Protein AF-A0A1M5DLE0-F1 (afdb_monomer)

InterPro domains:
  IPR018841 Protein of unknown function DUF2442 [PF10387] (29-91)

Mean predicted aligned error: 8.05 Å

Nearest PDB structures (foldseek):
  3k8r-assembly1_B  TM=8.350E-01  e=5.034E-04  Rhodospirillum rubrum ATCC 11170
  2m3x-assembly1_A  TM=4.275E-01  e=4.699E-01  Pyrococcus horikoshii OT3
  5vhh-assembly1_A  TM=3.502E-01  e=3.064E-01  Homo sapiens
  4jpd-assembly1_A  TM=2.634E-01  e=2.443E+00  Burkholderia cenocepacia J2315
  4hs5-assembly2_B  TM=5.022E-01  e=9.363E+00  Psychromonas ingrahamii 37

Secondary structure (DSSP, 8-state):
---HHHHHHHHHHHHHHHHHHHHHT---EEEEEE-SSEEEEEETT--EEEEEGGGSHHHHHS-HHHHH--EE-SSEEEETTTTEEEETGGGG--

Foldseek 3Di:
DPDPVVVVVVVVVVVVVVVVVVVVPQQAWPDWDDDPFWTWTAGPVGDIFIDGLVVPPQSPVDDPVQRGQWDDDRFFIARVVSRDTDGPVNRVPD

Radius of gyration: 18.6 Å; Cα contacts (8 Å, |Δi|>4): 104; chains: 1; bounding box: 28×24×64 Å

Solvent-accessible surface area (backbone atoms only — not comparable to full-atom values): 5665 Å² total; per-residue (Å²): 132,85,59,70,67,57,54,56,50,52,56,51,50,53,53,50,51,52,51,50,51,57,61,68,64,60,75,52,68,73,44,72,54,65,65,98,56,35,39,37,39,26,33,76,86,67,52,74,39,62,46,57,32,81,80,36,79,63,62,56,70,46,50,73,71,58,62,69,51,58,45,82,58,95,62,28,40,36,26,78,91,72,77,45,76,46,50,55,66,69,55,66,75,120

pLDDT: mean 88.77, std 12.73, range [52.06, 98.5]

Structure (mmCIF, N/CA/C/O backbone):
data_AF-A0A1M5DLE0-F1
#
_entry.id   AF-A0A1M5DLE0-F1
#
loop_
_atom_site.group_PDB
_atom_site.id
_atom_site.type_symbol
_atom_site.label_atom_id
_atom_site.label_alt_id
_atom_site.label_comp_id
_atom_site.label_asym_id
_atom_site.label_entity_id
_atom_site.label_seq_id
_atom_site.pdbx_PDB_ins_code
_atom_site.Cartn_x
_atom_site.Cartn_y
_atom_site.Cartn_z
_atom_site.occupancy
_atom_site.B_iso_or_equiv
_atom_site.auth_seq_id
_atom_site.auth_comp_id
_atom_site.auth_asym_id
_atom_site.auth_atom_id
_atom_site.pdbx_PDB_model_num
ATOM 1 N N . MET A 1 1 ? 10.822 4.835 50.570 1.00 59.31 1 MET A N 1
ATOM 2 C CA . MET A 1 1 ? 10.926 3.653 49.682 1.00 59.31 1 MET A CA 1
ATOM 3 C C . MET A 1 1 ? 9.713 3.640 48.767 1.00 59.31 1 MET A C 1
ATOM 5 O O . MET A 1 1 ? 8.606 3.585 49.283 1.00 59.31 1 MET A O 1
ATOM 9 N N . TYR A 1 2 ? 9.890 3.750 47.447 1.00 52.06 2 TYR A N 1
ATOM 10 C CA . TYR A 1 2 ? 8.772 3.609 46.506 1.00 52.06 2 TYR A CA 1
ATOM 11 C C . TYR A 1 2 ? 8.232 2.173 46.554 1.00 52.06 2 TYR A C 1
ATOM 13 O O . TYR A 1 2 ? 8.996 1.210 46.569 1.00 52.06 2 TYR A O 1
ATOM 21 N N . ASN A 1 3 ? 6.909 2.040 46.640 1.00 71.44 3 ASN A N 1
ATOM 22 C CA . ASN A 1 3 ? 6.225 0.759 46.762 1.00 71.44 3 ASN A CA 1
ATOM 23 C C . ASN A 1 3 ? 6.266 0.018 45.411 1.00 71.44 3 ASN A C 1
ATOM 25 O O . ASN A 1 3 ? 5.764 0.501 44.398 1.00 71.44 3 ASN A O 1
ATOM 29 N N . ILE A 1 4 ? 6.855 -1.175 45.409 1.00 71.00 4 ILE A N 1
ATOM 30 C CA . ILE A 1 4 ? 7.072 -2.026 44.227 1.00 71.00 4 ILE A CA 1
ATOM 31 C C . ILE A 1 4 ? 5.732 -2.425 43.568 1.00 71.00 4 ILE A C 1
ATOM 33 O O . ILE A 1 4 ? 5.664 -2.686 42.366 1.00 71.00 4 ILE A O 1
ATOM 37 N N . GLN A 1 5 ? 4.645 -2.443 44.344 1.00 76.56 5 GLN A N 1
ATOM 3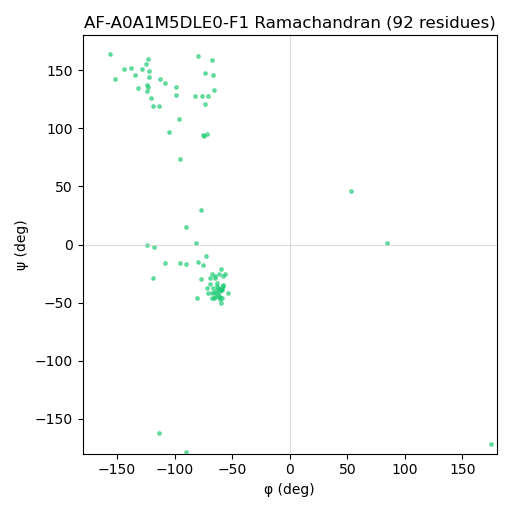8 C CA . GLN A 1 5 ? 3.291 -2.743 43.882 1.00 76.56 5 GLN A CA 1
ATOM 39 C C . GLN A 1 5 ? 2.720 -1.597 43.025 1.00 76.56 5 GLN A C 1
ATOM 41 O O . GLN A 1 5 ? 2.119 -1.860 41.986 1.00 76.56 5 GLN A O 1
ATOM 46 N N . LEU A 1 6 ? 3.013 -0.340 43.383 1.00 71.62 6 LEU A N 1
ATOM 47 C CA . LEU A 1 6 ? 2.638 0.848 42.603 1.00 71.62 6 LEU A CA 1
ATOM 48 C C . LEU A 1 6 ? 3.359 0.893 41.246 1.00 71.62 6 LEU A C 1
ATOM 50 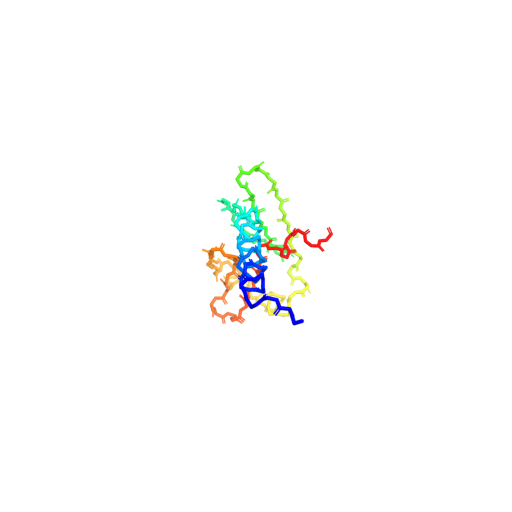O O . LEU A 1 6 ? 2.721 1.153 40.231 1.00 71.62 6 LEU A O 1
ATOM 54 N N . PHE A 1 7 ? 4.650 0.546 41.196 1.00 76.12 7 PHE A N 1
ATOM 55 C CA . PHE A 1 7 ? 5.402 0.489 39.932 1.00 76.12 7 PHE A CA 1
ATOM 56 C C . PHE A 1 7 ? 4.830 -0.555 38.958 1.00 76.12 7 PHE A C 1
ATOM 58 O O . PHE A 1 7 ? 4.637 -0.272 37.778 1.00 76.12 7 PHE A O 1
ATOM 65 N N . ARG A 1 8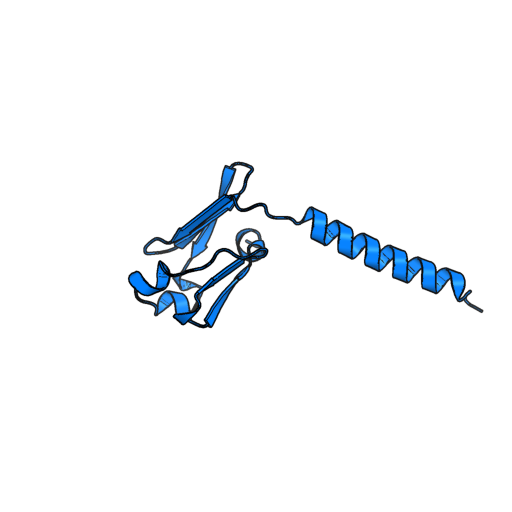 ? 4.477 -1.750 39.454 1.00 76.88 8 ARG A N 1
ATOM 66 C CA . ARG A 1 8 ? 3.849 -2.803 38.635 1.00 76.88 8 ARG A CA 1
ATOM 67 C C . ARG A 1 8 ? 2.490 -2.389 38.070 1.00 76.88 8 ARG A C 1
ATOM 69 O O . ARG A 1 8 ? 2.167 -2.766 36.946 1.00 76.88 8 ARG A O 1
ATOM 76 N N . ILE A 1 9 ? 1.698 -1.643 38.841 1.00 79.44 9 ILE A N 1
ATOM 77 C CA . ILE A 1 9 ? 0.397 -1.135 38.392 1.00 79.44 9 ILE A CA 1
ATOM 78 C C . ILE A 1 9 ? 0.584 -0.088 37.289 1.00 79.44 9 ILE A C 1
ATOM 80 O O . ILE A 1 9 ? -0.081 -0.192 36.263 1.00 79.44 9 ILE A O 1
ATOM 84 N N . ILE A 1 10 ? 1.512 0.859 37.457 1.00 76.81 10 ILE A N 1
ATOM 85 C CA . ILE A 1 10 ? 1.778 1.913 36.464 1.00 76.81 10 ILE A CA 1
ATOM 86 C C . ILE A 1 10 ? 2.208 1.304 35.125 1.00 76.81 10 ILE A C 1
ATOM 88 O O . ILE A 1 10 ? 1.566 1.568 34.114 1.00 76.81 10 ILE A O 1
ATOM 92 N N . VAL A 1 11 ? 3.191 0.397 35.128 1.00 80.06 11 VAL A N 1
ATOM 93 C CA . VAL A 1 11 ? 3.662 -0.267 33.896 1.00 80.06 11 VAL A CA 1
ATOM 94 C C . VAL A 1 11 ? 2.533 -1.042 33.205 1.00 80.06 11 VAL A C 1
ATOM 96 O O . VAL A 1 11 ? 2.424 -1.041 31.978 1.00 80.06 11 VAL A O 1
ATOM 99 N N . LYS A 1 12 ? 1.652 -1.691 33.979 1.00 85.44 12 LYS A N 1
ATOM 100 C CA . LYS A 1 12 ? 0.503 -2.417 33.425 1.00 85.44 12 LYS A CA 1
ATOM 101 C C . LYS A 1 12 ? -0.527 -1.472 32.798 1.00 85.44 12 LYS A C 1
ATOM 103 O 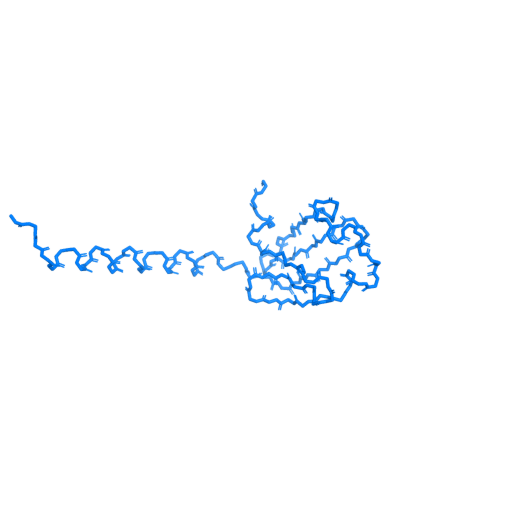O . LYS A 1 12 ? -1.041 -1.781 31.728 1.00 85.44 12 LYS A O 1
ATOM 108 N N . ILE A 1 13 ? -0.812 -0.339 33.441 1.00 79.50 13 ILE A N 1
ATOM 109 C CA . ILE A 1 13 ? -1.735 0.679 32.924 1.00 79.50 13 ILE A CA 1
ATOM 110 C C . ILE A 1 13 ? -1.170 1.310 31.648 1.00 79.50 13 ILE A C 1
ATOM 112 O O . ILE A 1 13 ? -1.888 1.385 30.658 1.00 79.50 13 ILE A O 1
ATOM 116 N N . GLU A 1 14 ? 0.109 1.689 31.624 1.00 83.31 14 GLU A N 1
ATOM 117 C CA . GLU A 1 14 ? 0.760 2.260 30.436 1.00 83.31 14 GLU A CA 1
ATOM 118 C C . GLU A 1 14 ? 0.749 1.285 29.254 1.00 83.31 14 GLU A C 1
ATOM 120 O O . GLU A 1 14 ? 0.368 1.657 28.146 1.00 83.31 14 GLU A O 1
ATOM 125 N N . SER A 1 15 ? 1.075 0.011 29.495 1.00 79.62 15 SER A N 1
ATOM 126 C CA . SER A 1 15 ? 1.016 -1.037 28.471 1.00 79.62 15 SER A CA 1
ATOM 127 C C . SER A 1 15 ? -0.408 -1.265 27.948 1.00 79.62 15 SER A C 1
ATOM 129 O O . SER A 1 15 ? -0.609 -1.442 26.743 1.00 79.62 15 SER A O 1
ATOM 131 N N . GLN A 1 16 ? -1.413 -1.225 28.827 1.00 75.62 16 GLN A N 1
ATOM 132 C CA . GLN A 1 16 ? -2.810 -1.405 28.443 1.00 75.62 16 GLN A CA 1
ATOM 133 C C . GLN A 1 16 ? -3.352 -0.200 27.664 1.00 75.62 16 GLN A C 1
ATOM 135 O O . GLN A 1 16 ? -4.009 -0.393 26.646 1.00 75.62 16 GLN A O 1
ATOM 140 N N . ILE A 1 17 ? -3.018 1.024 28.082 1.00 72.88 17 ILE A N 1
ATOM 141 C CA . ILE A 1 17 ? -3.344 2.259 27.355 1.00 72.88 17 ILE A CA 1
ATOM 142 C C . ILE A 1 17 ? -2.681 2.251 25.976 1.00 72.88 17 ILE A C 1
ATOM 144 O O . ILE A 1 17 ? -3.345 2.528 24.982 1.00 72.88 17 ILE A O 1
ATOM 148 N N . TYR A 1 18 ? -1.402 1.876 25.888 1.00 71.94 18 TYR A N 1
ATOM 149 C CA . TYR A 1 18 ? -0.698 1.747 24.611 1.00 71.94 18 TYR A CA 1
ATOM 150 C C . TYR A 1 18 ? -1.392 0.738 23.686 1.00 71.94 18 TYR A C 1
ATOM 152 O O . TYR A 1 18 ? -1.655 1.032 22.523 1.00 71.94 18 TYR A O 1
ATOM 160 N N . THR A 1 19 ? -1.768 -0.426 24.220 1.00 67.06 19 THR A N 1
ATOM 161 C CA . THR A 1 19 ? -2.446 -1.475 23.448 1.00 67.06 19 THR A CA 1
ATOM 162 C C . THR A 1 19 ? -3.825 -1.030 22.959 1.00 67.06 19 THR A C 1
ATOM 164 O O . THR A 1 19 ? -4.149 -1.247 21.794 1.00 67.06 19 THR A O 1
ATOM 167 N N . GLU A 1 20 ? -4.636 -0.398 23.812 1.00 67.44 20 GLU A N 1
ATOM 168 C CA . GLU A 1 20 ? -5.961 0.117 23.441 1.00 67.44 20 GLU A CA 1
ATOM 169 C C . GLU A 1 20 ? -5.866 1.277 22.440 1.00 67.44 20 GLU A C 1
ATOM 171 O O . GLU A 1 20 ? -6.640 1.316 21.490 1.00 67.44 20 GLU A O 1
ATOM 176 N N . ASN A 1 21 ? -4.872 2.162 22.564 1.00 65.69 21 ASN A N 1
ATOM 177 C CA . ASN A 1 21 ? -4.633 3.230 21.588 1.00 65.69 21 ASN A CA 1
ATOM 178 C C . ASN A 1 21 ? -4.253 2.675 20.207 1.00 65.69 21 ASN A C 1
ATOM 180 O O . ASN A 1 21 ? -4.797 3.126 19.201 1.00 65.69 21 ASN A O 1
ATOM 184 N N . ILE A 1 22 ? -3.411 1.638 20.149 1.00 64.50 22 ILE A N 1
ATOM 185 C CA . ILE A 1 22 ? -3.120 0.910 18.901 1.00 64.50 22 ILE A CA 1
ATOM 186 C C . ILE A 1 22 ? -4.382 0.226 18.350 1.00 64.50 22 ILE A C 1
ATOM 188 O O . ILE A 1 22 ? -4.600 0.174 17.141 1.00 64.50 22 ILE A O 1
ATOM 192 N N . LYS A 1 23 ? -5.255 -0.279 19.227 1.00 58.53 23 LYS A N 1
ATOM 193 C CA . LYS A 1 23 ? -6.543 -0.886 18.856 1.00 58.53 23 LYS A CA 1
ATOM 194 C C . LYS A 1 23 ? -7.545 0.140 18.312 1.00 58.53 23 LYS A C 1
ATOM 196 O O . LYS A 1 23 ? -8.338 -0.202 17.439 1.00 58.53 23 LYS A O 1
ATOM 201 N N . LEU A 1 24 ? -7.509 1.371 18.826 1.00 56.50 24 LEU A N 1
ATOM 202 C CA . LEU A 1 24 ? -8.324 2.509 18.393 1.00 56.50 24 LEU A CA 1
ATOM 203 C C . LEU A 1 24 ? -7.804 3.121 17.083 1.00 56.50 24 LEU A C 1
ATOM 205 O O . LEU A 1 24 ? -8.610 3.567 16.271 1.00 56.50 24 LEU A O 1
ATOM 209 N N . MET A 1 25 ? -6.496 3.046 16.811 1.00 61.94 25 MET A N 1
ATOM 210 C CA . MET A 1 25 ? -5.878 3.385 15.517 1.00 61.94 25 MET A CA 1
ATOM 211 C C . MET A 1 25 ? -6.066 2.292 14.452 1.00 61.94 25 MET A C 1
ATOM 213 O O . MET A 1 25 ? -5.250 2.117 13.547 1.00 61.94 25 MET A O 1
ATOM 217 N N . LYS A 1 26 ? -7.162 1.531 14.518 1.00 70.88 26 LYS A N 1
ATOM 218 C CA . LYS A 1 26 ? -7.476 0.554 13.481 1.00 70.88 26 LYS A CA 1
ATOM 219 C C . LYS A 1 26 ? -8.004 1.279 12.245 1.00 70.88 26 LYS A C 1
ATOM 221 O O . LYS A 1 26 ? -9.194 1.566 12.127 1.00 70.88 26 LYS A O 1
ATOM 226 N N . ILE A 1 27 ? -7.107 1.564 11.308 1.00 84.75 27 ILE A N 1
ATOM 227 C CA . ILE A 1 27 ? -7.473 2.041 9.976 1.00 84.75 27 ILE A CA 1
ATOM 228 C C . ILE A 1 27 ? -8.076 0.854 9.219 1.00 84.75 27 ILE A C 1
ATOM 230 O O . ILE A 1 27 ? -7.370 0.021 8.655 1.00 84.75 27 ILE A O 1
ATOM 234 N N . ASP A 1 28 ? -9.404 0.749 9.239 1.00 90.62 28 ASP A N 1
ATOM 235 C CA . ASP A 1 28 ? -10.126 -0.272 8.483 1.00 90.62 28 ASP A CA 1
ATOM 236 C C . ASP A 1 28 ? -10.126 0.096 6.992 1.00 90.62 28 ASP A C 1
ATOM 238 O O . ASP A 1 28 ? -10.992 0.844 6.534 1.00 90.62 28 ASP A O 1
ATOM 242 N N . VAL A 1 29 ? -9.158 -0.421 6.234 1.00 94.38 29 VAL A N 1
ATOM 243 C CA . VAL A 1 29 ? -9.100 -0.297 4.770 1.00 94.38 29 VAL A CA 1
ATOM 244 C C . VAL A 1 29 ? -9.988 -1.358 4.123 1.00 94.38 29 VAL A C 1
ATOM 246 O O . VAL A 1 29 ? -9.884 -2.542 4.429 1.00 94.38 29 VAL A O 1
ATOM 249 N N . VAL A 1 30 ? -10.876 -0.926 3.227 1.00 96.50 30 VAL A N 1
ATOM 250 C CA . VAL A 1 30 ? -11.795 -1.804 2.475 1.00 96.50 30 VAL A CA 1
ATOM 251 C C . VAL A 1 30 ? -11.428 -1.923 1.000 1.00 96.50 30 VAL A C 1
ATOM 253 O O . VAL A 1 30 ? -11.918 -2.819 0.319 1.00 96.50 30 VAL A O 1
ATOM 256 N N . LYS A 1 31 ? -10.576 -1.025 0.496 1.00 97.69 31 LYS A N 1
ATOM 257 C CA . LYS A 1 31 ? -10.086 -1.049 -0.882 1.00 97.69 31 LYS A CA 1
ATOM 258 C C . LYS A 1 31 ? -8.707 -0.407 -0.960 1.00 97.69 31 LYS A C 1
ATOM 260 O O . LYS A 1 31 ? -8.476 0.609 -0.311 1.00 97.69 31 LYS A O 1
ATOM 265 N N . ALA A 1 32 ? -7.841 -0.960 -1.797 1.00 98.12 32 ALA A N 1
ATOM 266 C CA . ALA A 1 32 ? -6.591 -0.345 -2.217 1.00 98.12 32 ALA A CA 1
ATOM 267 C C . ALA A 1 32 ? -6.441 -0.501 -3.733 1.00 98.12 32 ALA A C 1
ATOM 269 O O . ALA A 1 32 ? -6.932 -1.477 -4.303 1.00 98.12 32 ALA A O 1
ATOM 270 N N . TRP A 1 33 ? -5.841 0.485 -4.392 1.00 98.50 33 TRP A N 1
ATOM 271 C CA . TRP A 1 33 ? -5.543 0.438 -5.824 1.00 98.50 33 TRP A CA 1
ATOM 272 C C . TRP A 1 33 ? -4.388 1.376 -6.152 1.00 98.50 33 TRP A C 1
ATOM 274 O O . TRP A 1 33 ? -4.030 2.246 -5.359 1.00 98.50 33 TRP A O 1
ATOM 284 N N . VAL A 1 34 ? -3.811 1.187 -7.332 1.00 98.31 34 VAL A N 1
ATOM 285 C CA . VAL A 1 34 ? -2.651 1.937 -7.804 1.00 98.31 34 VAL A CA 1
ATOM 286 C C . VAL A 1 34 ? -2.945 2.408 -9.219 1.00 98.31 34 VAL A C 1
ATOM 288 O O . VAL A 1 34 ? -3.451 1.626 -10.027 1.00 98.31 34 VAL A O 1
ATOM 291 N N . ASP A 1 35 ? -2.643 3.666 -9.511 1.00 96.69 35 ASP A N 1
ATOM 292 C CA . ASP A 1 35 ? -2.599 4.184 -10.878 1.00 96.69 35 ASP A CA 1
ATOM 293 C C . ASP A 1 35 ? -1.160 4.565 -11.270 1.00 96.69 35 ASP A C 1
ATOM 295 O O . ASP A 1 35 ? -0.189 4.091 -10.673 1.00 96.69 35 ASP A O 1
ATOM 299 N N . ASP A 1 36 ? -1.004 5.373 -12.315 1.00 95.69 36 ASP A N 1
ATOM 300 C CA . ASP A 1 36 ? 0.313 5.742 -12.831 1.00 95.69 36 ASP A CA 1
ATOM 301 C C . ASP A 1 36 ? 1.119 6.628 -11.864 1.00 95.69 36 ASP A C 1
ATOM 303 O O . ASP A 1 36 ? 2.357 6.594 -11.890 1.00 95.69 36 ASP A O 1
ATOM 307 N N . GLU A 1 37 ? 0.448 7.378 -10.985 1.00 97.38 37 GLU A N 1
ATOM 308 C CA . GLU A 1 37 ? 1.060 8.415 -10.149 1.00 97.38 37 GLU A CA 1
ATOM 309 C C . GLU A 1 37 ? 0.942 8.149 -8.649 1.00 97.38 37 GLU A C 1
ATOM 311 O O . GLU A 1 37 ? 1.809 8.581 -7.882 1.00 97.38 37 GLU A O 1
ATOM 316 N N . LYS A 1 38 ? -0.105 7.448 -8.207 1.00 98.25 38 LYS A N 1
ATOM 317 C CA . LYS A 1 38 ? -0.460 7.341 -6.794 1.00 98.25 38 LYS A CA 1
ATOM 318 C C . LYS A 1 38 ? -0.875 5.934 -6.383 1.00 98.25 38 LYS A C 1
ATOM 320 O O . LYS A 1 38 ? -1.437 5.144 -7.140 1.00 98.25 38 LYS A O 1
ATOM 325 N N . VAL A 1 39 ? -0.637 5.662 -5.106 1.00 98.44 39 VAL A N 1
ATOM 326 C CA . VAL A 1 39 ? -1.222 4.542 -4.371 1.00 98.44 39 VAL A CA 1
ATOM 327 C C . VAL A 1 39 ? -2.393 5.079 -3.570 1.00 98.44 39 VAL A C 1
ATOM 329 O O . VAL A 1 39 ? -2.259 6.110 -2.914 1.00 98.44 39 VAL A O 1
ATOM 332 N N . TYR A 1 40 ? -3.518 4.377 -3.583 1.00 98.50 40 TYR A N 1
ATOM 333 C CA . TYR A 1 40 ? -4.739 4.780 -2.901 1.00 98.50 40 TYR A CA 1
ATOM 334 C C . TYR A 1 40 ? -5.208 3.735 -1.901 1.00 98.50 40 TYR A C 1
ATOM 336 O O . TYR A 1 40 ? -5.094 2.531 -2.132 1.00 98.50 40 TYR A O 1
ATOM 344 N N . ILE A 1 41 ? -5.849 4.218 -0.839 1.00 98.19 41 ILE A N 1
ATOM 345 C CA . ILE A 1 41 ? -6.674 3.413 0.058 1.00 98.19 41 ILE A CA 1
ATOM 346 C C . ILE A 1 41 ? -8.047 4.058 0.224 1.00 98.19 41 ILE A C 1
ATOM 348 O O . ILE A 1 41 ? -8.187 5.280 0.184 1.00 98.19 41 ILE A O 1
ATOM 352 N N . GLN A 1 42 ? -9.057 3.232 0.473 1.00 97.56 42 GLN A N 1
ATOM 353 C CA . GLN A 1 42 ? -10.369 3.660 0.936 1.00 97.56 42 GLN A CA 1
ATOM 354 C C . GLN A 1 42 ? -10.660 3.006 2.281 1.00 97.56 42 GLN A C 1
ATOM 356 O O . GLN A 1 42 ? -10.603 1.780 2.407 1.00 97.56 42 GLN A O 1
ATOM 361 N N . THR A 1 43 ? -11.000 3.812 3.282 1.00 95.25 43 THR A N 1
ATOM 362 C CA . THR A 1 43 ? -11.423 3.296 4.584 1.00 95.25 43 THR A CA 1
ATOM 363 C C . THR A 1 43 ? -12.877 2.840 4.555 1.00 95.25 43 THR A C 1
ATOM 365 O O . THR A 1 43 ? -13.671 3.266 3.714 1.00 95.25 43 THR A O 1
ATOM 368 N N . LYS A 1 44 ? -13.274 2.025 5.533 1.00 94.12 44 LYS A N 1
ATOM 369 C CA . LYS A 1 44 ? -14.667 1.615 5.762 1.00 94.12 44 LYS A CA 1
ATOM 370 C C . LYS A 1 44 ? -15.616 2.803 5.951 1.00 94.12 44 LYS A C 1
ATOM 372 O O . LYS A 1 44 ? -16.804 2.690 5.674 1.00 94.12 44 LYS A O 1
ATOM 377 N N . GLN A 1 45 ? -15.089 3.942 6.401 1.00 91.69 45 GLN A N 1
ATOM 378 C CA . GLN A 1 45 ? -15.828 5.198 6.561 1.00 91.69 45 GLN A CA 1
ATOM 379 C C . GLN A 1 45 ? -15.961 5.981 5.241 1.00 91.69 45 GLN A C 1
ATOM 381 O O . GLN A 1 45 ? -16.513 7.076 5.231 1.00 91.69 45 GLN A O 1
ATOM 386 N N . GLY A 1 46 ? -15.442 5.449 4.132 1.00 94.88 46 GLY A N 1
ATOM 387 C CA . GLY A 1 46 ? -15.510 6.062 2.808 1.00 94.88 46 GLY A CA 1
ATOM 388 C C . GLY A 1 46 ? -14.419 7.096 2.525 1.00 94.88 46 GLY A C 1
ATOM 389 O O . GLY A 1 46 ? -14.408 7.654 1.431 1.00 94.88 46 GLY A O 1
ATOM 390 N N . GLN A 1 47 ? -13.488 7.345 3.454 1.00 95.69 47 GLN A N 1
ATOM 391 C CA . GLN A 1 47 ? -12.378 8.266 3.197 1.00 95.69 47 GLN A CA 1
ATOM 392 C C . GLN A 1 47 ? -11.401 7.647 2.206 1.00 95.69 47 GLN A C 1
ATOM 394 O O . GLN A 1 47 ? -10.912 6.542 2.439 1.00 95.69 47 GLN A O 1
ATOM 399 N N . VAL A 1 48 ? -11.085 8.385 1.143 1.00 97.62 48 VAL A N 1
ATOM 400 C CA . VAL A 1 48 ? -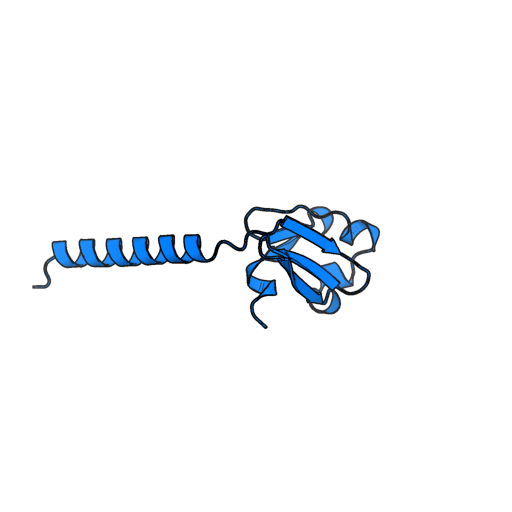10.020 8.034 0.202 1.00 97.62 48 VAL A CA 1
ATOM 401 C C . VAL A 1 48 ? -8.769 8.824 0.563 1.00 97.62 48 VAL A C 1
ATOM 403 O O . VAL A 1 48 ? -8.822 10.043 0.723 1.00 97.62 48 VAL A O 1
ATOM 406 N N . ARG A 1 49 ? -7.644 8.125 0.702 1.00 97.50 49 ARG A N 1
ATOM 407 C CA . ARG A 1 49 ? -6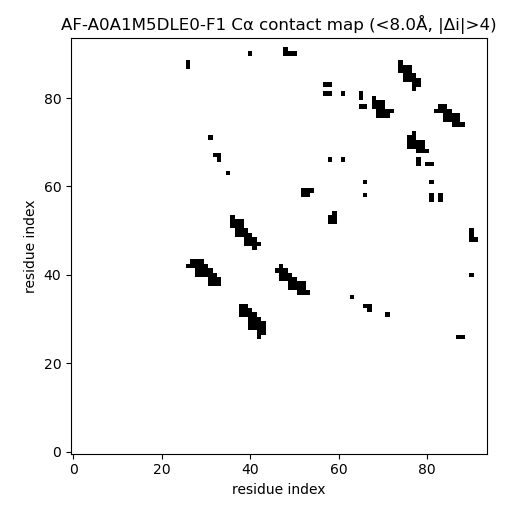.317 8.713 0.910 1.00 97.50 49 ARG A CA 1
ATOM 408 C C . ARG A 1 49 ? -5.369 8.208 -0.162 1.00 97.50 49 ARG A C 1
ATOM 410 O O . ARG A 1 49 ? -5.584 7.131 -0.713 1.00 97.50 49 ARG A O 1
ATOM 417 N N . SER A 1 50 ? -4.325 8.980 -0.436 1.00 98.00 50 SER A N 1
ATOM 418 C CA . SER A 1 50 ? -3.339 8.630 -1.451 1.00 98.00 50 SER A CA 1
ATOM 419 C C . SER A 1 50 ? -1.933 9.051 -1.062 1.00 98.00 50 SER A C 1
ATOM 421 O O . SER A 1 50 ? -1.768 10.083 -0.412 1.00 98.00 50 SER A O 1
ATOM 423 N N . LEU A 1 51 ? -0.946 8.310 -1.551 1.00 97.88 51 LEU A N 1
ATOM 424 C CA . LEU A 1 51 ? 0.467 8.668 -1.501 1.00 97.88 51 LEU A CA 1
ATOM 425 C C . LEU A 1 51 ? 1.039 8.697 -2.918 1.00 97.88 51 LEU A C 1
ATOM 427 O O . LEU A 1 51 ? 0.663 7.878 -3.756 1.00 97.88 51 LEU A O 1
ATOM 431 N N . ASP A 1 52 ? 1.952 9.630 -3.177 1.00 97.75 52 ASP A N 1
ATOM 432 C CA . ASP A 1 52 ? 2.593 9.759 -4.485 1.00 97.75 52 ASP A CA 1
ATOM 433 C C . ASP A 1 52 ? 3.654 8.673 -4.668 1.00 97.75 52 ASP A C 1
ATOM 435 O O . ASP A 1 52 ? 4.574 8.541 -3.860 1.00 97.75 52 ASP A O 1
ATOM 439 N N . ILE A 1 53 ? 3.583 7.935 -5.775 1.00 97.69 53 ILE A N 1
ATOM 440 C CA . ILE A 1 53 ? 4.567 6.906 -6.138 1.00 97.69 53 ILE A CA 1
ATOM 441 C C . ILE A 1 53 ? 5.973 7.504 -6.227 1.00 97.69 53 ILE A C 1
ATOM 443 O O . ILE A 1 53 ? 6.956 6.860 -5.862 1.00 97.69 53 ILE A O 1
ATOM 447 N N . ALA A 1 54 ? 6.080 8.756 -6.680 1.00 97.12 54 ALA A N 1
ATOM 448 C CA . ALA A 1 54 ? 7.347 9.467 -6.802 1.00 97.12 54 ALA A CA 1
ATOM 449 C C . ALA A 1 54 ? 8.099 9.624 -5.466 1.00 97.12 54 ALA A C 1
ATOM 451 O O . ALA A 1 54 ? 9.320 9.808 -5.494 1.00 97.12 54 ALA A O 1
ATOM 452 N N . SER A 1 55 ? 7.398 9.519 -4.332 1.00 96.38 55 SER A N 1
ATOM 453 C CA . SER A 1 55 ? 7.969 9.582 -2.983 1.00 96.38 55 SER A CA 1
ATOM 454 C C . SER A 1 55 ? 8.704 8.303 -2.577 1.00 96.38 55 SER A C 1
ATOM 456 O O . SER A 1 55 ? 9.527 8.339 -1.666 1.00 96.38 55 SER A O 1
ATOM 458 N N . PHE A 1 56 ? 8.461 7.185 -3.268 1.00 96.44 56 PHE A N 1
ATOM 459 C CA . PHE A 1 56 ? 9.034 5.880 -2.938 1.00 96.44 56 PHE A CA 1
ATOM 460 C C . PHE A 1 56 ? 9.985 5.426 -4.036 1.00 96.44 56 PHE A C 1
ATOM 462 O O . PHE A 1 56 ? 9.612 5.248 -5.198 1.00 96.44 56 PHE A O 1
ATOM 469 N N . ARG A 1 57 ? 11.255 5.234 -3.674 1.00 97.44 57 ARG A N 1
ATOM 470 C CA . ARG A 1 57 ? 12.330 4.971 -4.638 1.00 97.44 57 ARG A CA 1
ATOM 471 C C . ARG A 1 57 ? 12.081 3.712 -5.475 1.00 97.44 57 ARG A C 1
ATOM 473 O O . ARG A 1 57 ? 12.420 3.736 -6.660 1.00 97.44 57 ARG A O 1
ATOM 480 N N . LEU A 1 58 ? 11.549 2.637 -4.884 1.00 98.06 58 LEU A N 1
ATOM 481 C CA . LEU A 1 58 ? 11.325 1.374 -5.596 1.00 98.06 58 LEU A CA 1
ATOM 482 C C . LEU A 1 58 ? 10.047 1.431 -6.434 1.00 98.06 58 LEU A C 1
ATOM 484 O O . LEU A 1 58 ? 10.114 1.155 -7.630 1.00 98.06 58 LEU A O 1
ATOM 488 N N . LEU A 1 59 ? 8.930 1.925 -5.885 1.00 97.44 59 LEU A N 1
ATOM 489 C CA . LEU A 1 59 ? 7.685 2.092 -6.652 1.00 97.44 59 LEU A CA 1
ATOM 490 C C . LEU A 1 59 ? 7.871 3.024 -7.855 1.00 97.44 59 LEU A C 1
ATOM 492 O O . LEU A 1 59 ? 7.395 2.728 -8.951 1.00 97.44 59 LEU A O 1
ATOM 496 N N . LYS A 1 60 ? 8.644 4.107 -7.698 1.00 97.69 60 LYS A N 1
ATOM 497 C CA . LYS A 1 60 ? 8.991 5.018 -8.798 1.00 97.69 60 LYS A CA 1
ATOM 498 C C . LYS A 1 60 ? 9.696 4.311 -9.959 1.00 97.69 60 LYS A C 1
ATOM 500 O O . LYS A 1 60 ? 9.484 4.688 -11.108 1.00 97.69 60 LYS A O 1
ATOM 505 N N . LYS A 1 61 ? 10.531 3.307 -9.676 1.00 97.62 61 LYS A N 1
ATOM 506 C CA . LYS A 1 61 ? 11.282 2.541 -10.686 1.00 97.62 61 LYS A CA 1
ATOM 507 C C . LYS A 1 61 ? 10.538 1.308 -11.197 1.00 97.62 61 LYS A C 1
ATOM 509 O O . LYS A 1 61 ? 10.920 0.776 -12.235 1.00 97.62 61 LYS A O 1
ATOM 514 N N . ALA A 1 62 ? 9.514 0.861 -10.478 1.00 97.75 62 ALA A N 1
ATOM 515 C CA . ALA A 1 62 ? 8.727 -0.305 -10.837 1.00 97.75 62 ALA A CA 1
ATOM 516 C C . ALA A 1 62 ? 7.920 -0.074 -12.119 1.00 97.75 62 ALA A C 1
ATOM 518 O O . ALA A 1 62 ? 7.425 1.027 -12.380 1.00 97.75 62 ALA A O 1
ATOM 519 N N . THR A 1 63 ? 7.765 -1.141 -12.898 1.00 97.56 63 THR A N 1
ATOM 520 C CA . THR A 1 63 ? 6.861 -1.166 -14.051 1.00 97.56 63 THR A CA 1
ATOM 521 C C . THR A 1 63 ? 5.399 -1.076 -13.598 1.00 97.56 63 THR A C 1
ATOM 523 O O . THR A 1 63 ? 5.086 -1.452 -12.465 1.00 97.56 63 THR A O 1
ATOM 526 N N . PRO A 1 64 ? 4.467 -0.653 -14.474 1.00 96.88 64 PRO A N 1
ATOM 527 C CA . PRO A 1 64 ? 3.042 -0.684 -14.153 1.00 96.88 64 PRO A CA 1
ATOM 528 C C . PRO A 1 64 ? 2.575 -2.070 -13.695 1.00 96.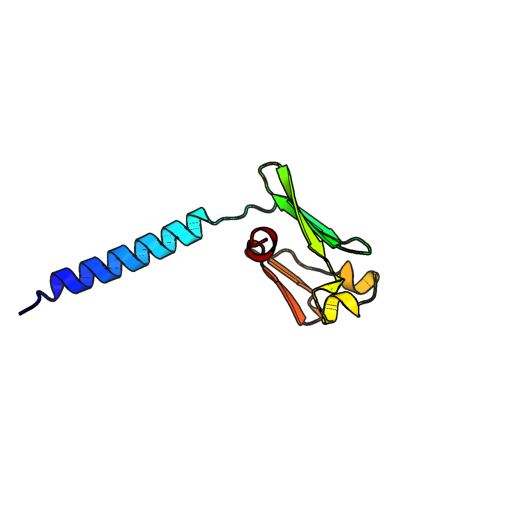88 64 PRO A C 1
ATOM 530 O O . PRO A 1 64 ? 1.867 -2.170 -12.703 1.00 96.88 64 PRO A O 1
ATOM 533 N N . ALA A 1 65 ? 3.040 -3.144 -14.343 1.00 97.69 65 ALA A N 1
ATOM 534 C CA . ALA A 1 65 ? 2.694 -4.512 -13.960 1.00 97.69 65 ALA A CA 1
ATOM 535 C C . ALA A 1 65 ? 3.143 -4.845 -12.527 1.00 97.69 65 ALA A C 1
ATOM 537 O O . ALA A 1 65 ? 2.335 -5.325 -11.740 1.00 97.69 65 ALA A O 1
ATOM 538 N N . GLN A 1 66 ? 4.385 -4.513 -12.161 1.00 98.00 66 GLN A N 1
ATOM 539 C CA . GLN A 1 66 ? 4.900 -4.718 -10.800 1.00 98.00 66 GLN A CA 1
ATOM 540 C C . GLN A 1 66 ? 4.105 -3.923 -9.762 1.00 98.00 66 GLN A C 1
ATOM 542 O O . GLN A 1 66 ? 3.775 -4.445 -8.704 1.00 98.00 66 GLN A O 1
ATOM 547 N N . ARG A 1 67 ? 3.726 -2.678 -10.075 1.00 97.94 67 ARG A N 1
ATOM 548 C CA . ARG A 1 67 ? 2.923 -1.841 -9.171 1.00 97.94 67 ARG A CA 1
ATOM 549 C C . ARG A 1 67 ? 1.524 -2.400 -8.919 1.00 97.94 67 ARG A C 1
ATOM 551 O O . ARG A 1 67 ? 0.971 -2.142 -7.857 1.00 97.94 67 ARG A O 1
ATOM 558 N N . GLN A 1 68 ? 0.963 -3.161 -9.854 1.00 97.88 68 GLN A N 1
ATOM 559 C CA . GLN A 1 68 ? -0.339 -3.809 -9.670 1.00 97.88 68 GLN A CA 1
ATOM 560 C C . GLN A 1 68 ? -0.256 -5.096 -8.829 1.00 97.88 68 GLN A C 1
ATOM 562 O O . GLN A 1 68 ? -1.285 -5.568 -8.353 1.00 97.88 68 GLN A O 1
ATOM 567 N N . MET A 1 69 ? 0.940 -5.655 -8.616 1.00 97.94 69 MET A N 1
ATOM 568 C CA . MET A 1 69 ? 1.149 -6.901 -7.870 1.00 97.94 69 MET A CA 1
ATOM 569 C C . MET A 1 69 ? 1.500 -6.616 -6.407 1.00 97.94 69 MET A C 1
ATOM 571 O O . MET A 1 69 ? 2.649 -6.760 -5.988 1.00 97.94 69 MET A O 1
ATOM 575 N N . PHE A 1 70 ? 0.499 -6.197 -5.633 1.00 98.31 70 PHE A N 1
ATOM 576 C CA . PHE A 1 70 ? 0.626 -5.965 -4.194 1.00 98.31 70 PHE A CA 1
ATOM 577 C C . PHE A 1 70 ? -0.373 -6.787 -3.384 1.00 98.31 70 PHE A C 1
ATOM 579 O O . PHE A 1 70 ? -1.425 -7.205 -3.869 1.00 98.31 70 PHE A O 1
ATOM 586 N N . GLU A 1 71 ? -0.057 -6.955 -2.109 1.00 98.12 71 GLU A N 1
ATOM 587 C CA . GLU A 1 71 ? -0.877 -7.627 -1.116 1.00 98.12 71 GLU A CA 1
ATOM 588 C C . GLU A 1 71 ? -1.370 -6.621 -0.076 1.00 98.12 71 GLU A C 1
ATOM 590 O O . GLU A 1 71 ? -0.649 -5.708 0.330 1.00 98.12 71 GLU A O 1
ATOM 595 N N . VAL A 1 72 ? -2.614 -6.787 0.377 1.00 96.38 72 VAL A N 1
ATOM 596 C CA . VAL A 1 72 ? -3.187 -5.976 1.457 1.00 96.38 72 VAL A CA 1
ATOM 597 C C . VAL A 1 72 ? -3.037 -6.740 2.766 1.00 96.38 72 VAL A C 1
ATOM 599 O O . VAL A 1 72 ? -3.720 -7.736 3.004 1.00 96.38 72 VAL A O 1
ATOM 602 N N . GLY A 1 73 ? -2.140 -6.265 3.622 1.00 92.25 73 GLY A N 1
ATOM 603 C CA . GLY A 1 73 ? -1.916 -6.798 4.956 1.00 92.25 73 GLY A CA 1
ATOM 604 C C . GLY A 1 73 ? -2.783 -6.127 6.021 1.00 92.25 73 GLY A C 1
ATOM 605 O O . GLY A 1 73 ? -3.571 -5.215 5.772 1.00 92.25 73 GLY A O 1
ATOM 606 N N . LYS A 1 74 ? -2.596 -6.556 7.272 1.00 89.31 74 LYS A N 1
ATOM 607 C CA . LYS A 1 74 ? -3.316 -5.997 8.429 1.00 89.31 74 LYS A CA 1
ATOM 608 C C . LYS A 1 74 ? -2.980 -4.524 8.700 1.00 89.31 74 LYS A C 1
ATOM 610 O O . LYS A 1 74 ? -3.810 -3.811 9.256 1.00 89.31 74 LYS A O 1
ATOM 615 N N . TYR A 1 75 ? -1.768 -4.099 8.350 1.00 89.69 75 TYR A N 1
ATOM 616 C CA . TYR A 1 75 ? -1.214 -2.793 8.720 1.00 89.69 75 TYR A CA 1
ATOM 617 C C . TYR A 1 75 ? -0.761 -1.957 7.517 1.00 89.69 75 TYR A C 1
ATOM 619 O O . TYR A 1 75 ? -0.274 -0.843 7.708 1.00 89.69 75 TYR A O 1
ATOM 627 N N . GLY A 1 76 ? -0.894 -2.471 6.294 1.00 95.25 76 GLY A N 1
ATOM 628 C CA . GLY A 1 76 ? -0.308 -1.836 5.122 1.00 95.25 76 GLY A CA 1
ATOM 629 C C . GLY A 1 76 ? -0.462 -2.632 3.834 1.00 95.25 76 GLY A C 1
ATOM 630 O O . GLY A 1 76 ? -1.166 -3.640 3.784 1.00 95.25 76 GLY A O 1
ATOM 631 N N . LEU A 1 77 ? 0.221 -2.147 2.805 1.00 97.94 77 LEU A N 1
ATOM 632 C CA . LEU A 1 77 ? 0.370 -2.762 1.494 1.00 97.94 77 LEU A CA 1
ATOM 633 C C . LEU A 1 77 ? 1.800 -3.280 1.349 1.00 97.94 77 LEU A C 1
ATOM 635 O O . LEU A 1 77 ? 2.727 -2.577 1.744 1.00 97.94 77 LEU A O 1
ATOM 639 N N . HIS A 1 78 ? 1.963 -4.459 0.760 1.00 98.38 78 HIS A N 1
ATOM 640 C CA . HIS A 1 78 ? 3.263 -5.079 0.508 1.00 98.38 78 HIS A CA 1
ATOM 641 C C . HIS A 1 78 ? 3.409 -5.385 -0.984 1.00 98.38 78 HIS A C 1
ATOM 643 O O . HIS A 1 78 ? 2.496 -5.960 -1.573 1.00 98.38 78 HIS A O 1
ATOM 649 N N . TRP A 1 79 ? 4.535 -5.023 -1.598 1.00 98.50 79 TRP A N 1
ATOM 650 C CA . TRP A 1 79 ? 4.916 -5.440 -2.952 1.00 98.50 79 TRP A CA 1
ATOM 651 C C . TRP A 1 79 ? 6.010 -6.513 -2.865 1.00 98.50 79 TRP A C 1
ATOM 653 O O . TRP A 1 79 ? 7.189 -6.152 -2.786 1.00 98.50 79 TRP A O 1
ATOM 663 N N . PRO A 1 80 ? 5.667 -7.817 -2.935 1.00 97.88 80 PRO A N 1
ATOM 664 C CA . PRO A 1 80 ? 6.623 -8.898 -2.681 1.00 97.88 80 PRO A CA 1
ATOM 665 C C . PRO A 1 80 ? 7.817 -8.909 -3.634 1.00 97.88 80 PRO A C 1
ATOM 667 O O . PRO A 1 80 ? 8.943 -9.174 -3.230 1.00 97.88 80 PRO A O 1
ATOM 670 N N . GLU A 1 81 ? 7.588 -8.604 -4.913 1.00 98.00 81 GLU A N 1
ATOM 671 C CA . GLU A 1 81 ? 8.657 -8.588 -5.920 1.00 98.00 81 GLU A CA 1
ATOM 672 C C . GLU A 1 81 ? 9.641 -7.427 -5.708 1.00 98.00 81 GLU A C 1
ATOM 674 O O . GLU A 1 81 ? 10.809 -7.519 -6.084 1.00 98.00 81 GLU A O 1
ATOM 679 N N . LEU A 1 82 ? 9.165 -6.326 -5.123 1.00 97.62 82 LEU A N 1
ATOM 680 C CA . LEU A 1 82 ? 9.949 -5.110 -4.925 1.00 97.62 82 LEU A CA 1
ATOM 681 C C . LEU A 1 82 ? 10.595 -5.040 -3.538 1.00 97.62 82 LEU A C 1
ATOM 683 O O . LEU A 1 82 ? 11.492 -4.221 -3.369 1.00 97.62 82 LEU A O 1
ATOM 687 N N . ASP A 1 83 ? 10.149 -5.867 -2.585 1.00 97.19 83 ASP A N 1
ATOM 688 C CA . ASP A 1 83 ? 10.493 -5.762 -1.159 1.00 97.19 83 ASP A CA 1
ATOM 689 C C . ASP A 1 83 ? 10.206 -4.348 -0.610 1.00 97.19 83 ASP A C 1
ATOM 691 O O . ASP A 1 83 ? 11.044 -3.704 0.020 1.00 97.19 83 ASP A O 1
ATOM 695 N N . GLU A 1 84 ? 9.021 -3.817 -0.941 1.00 97.62 84 GLU A N 1
ATOM 696 C CA . GLU A 1 84 ? 8.568 -2.487 -0.520 1.00 97.62 84 GLU A CA 1
ATOM 697 C C . GLU A 1 84 ? 7.233 -2.586 0.226 1.00 97.62 84 GLU A C 1
ATOM 699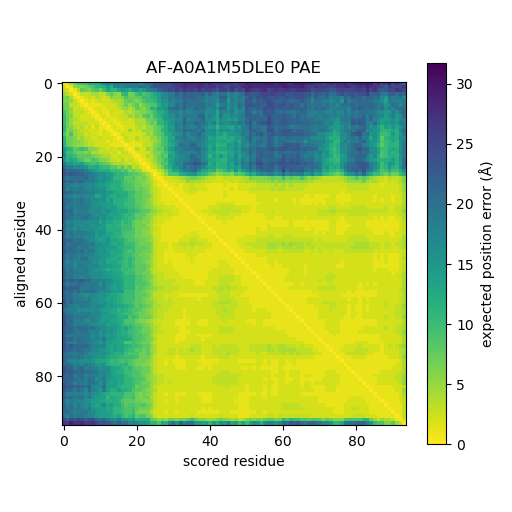 O O . GLU A 1 84 ? 6.294 -3.243 -0.233 1.00 97.62 84 GLU A O 1
ATOM 704 N N . ASP A 1 85 ? 7.139 -1.870 1.346 1.00 97.88 85 ASP A N 1
ATOM 705 C CA . ASP A 1 85 ? 5.967 -1.822 2.214 1.00 97.88 85 ASP A CA 1
ATOM 706 C C . ASP A 1 85 ? 5.479 -0.387 2.407 1.00 97.88 85 ASP A C 1
ATOM 708 O O . ASP A 1 85 ? 6.260 0.523 2.686 1.00 97.88 85 ASP A O 1
ATOM 712 N N . LEU A 1 86 ? 4.161 -0.190 2.360 1.00 97.12 86 LEU A N 1
ATOM 713 C CA . LEU A 1 86 ? 3.511 1.062 2.745 1.00 97.12 86 LEU A CA 1
ATOM 714 C C . LEU A 1 86 ? 2.562 0.825 3.916 1.00 97.12 86 LEU A C 1
ATOM 716 O O . LEU A 1 86 ? 1.580 0.095 3.785 1.00 97.12 86 LEU A O 1
ATOM 720 N N . SER A 1 87 ? 2.798 1.480 5.053 1.00 95.25 87 SER A N 1
ATOM 721 C CA . SER A 1 87 ? 1.885 1.405 6.198 1.00 95.25 87 SER A CA 1
ATOM 722 C C . SER A 1 87 ? 0.604 2.204 5.948 1.00 95.25 87 SER A C 1
ATOM 724 O O . SER A 1 87 ? 0.626 3.261 5.317 1.00 95.25 87 SER A O 1
ATOM 726 N N . PHE A 1 88 ? -0.527 1.748 6.493 1.00 94.00 88 PHE A N 1
ATOM 727 C CA . PHE A 1 88 ? -1.776 2.514 6.430 1.00 94.00 88 PHE A CA 1
ATOM 728 C C . PHE A 1 88 ? -1.680 3.845 7.174 1.00 94.00 88 PHE A C 1
ATOM 730 O O . PHE A 1 88 ? -2.274 4.823 6.733 1.00 94.00 88 PHE A O 1
ATOM 737 N N . GLU A 1 89 ? -0.907 3.909 8.260 1.00 91.69 89 GLU A N 1
ATOM 738 C CA . GLU A 1 89 ? -0.668 5.150 9.006 1.00 91.69 89 GLU A CA 1
ATOM 739 C C . GLU A 1 89 ? -0.042 6.240 8.128 1.00 91.69 89 GLU A C 1
ATOM 741 O O . GLU A 1 89 ? -0.448 7.400 8.220 1.00 91.69 89 GLU A O 1
ATOM 746 N N . GLY A 1 90 ? 0.866 5.871 7.216 1.00 93.06 90 GLY A N 1
ATOM 747 C CA . GLY A 1 90 ? 1.515 6.815 6.303 1.00 93.06 90 GLY A CA 1
ATOM 748 C C . GLY A 1 90 ? 0.533 7.598 5.424 1.00 93.06 90 GLY A C 1
ATOM 749 O O . GLY A 1 90 ? 0.793 8.742 5.070 1.00 93.06 90 GLY A O 1
ATOM 750 N N . PHE A 1 91 ? -0.649 7.046 5.133 1.00 94.75 91 PHE A N 1
ATOM 751 C CA . PHE A 1 91 ? -1.697 7.731 4.363 1.00 94.75 91 PHE A CA 1
ATOM 752 C C . PHE A 1 91 ? -2.410 8.856 5.145 1.00 94.75 91 PHE A C 1
ATOM 754 O O . PHE A 1 91 ? -3.188 9.619 4.561 1.00 94.75 91 PHE A O 1
ATOM 761 N N . PHE A 1 92 ? -2.173 8.965 6.457 1.00 90.62 92 PHE A N 1
ATOM 762 C CA . PHE A 1 92 ? -2.805 9.941 7.355 1.00 90.62 92 PHE A CA 1
ATOM 763 C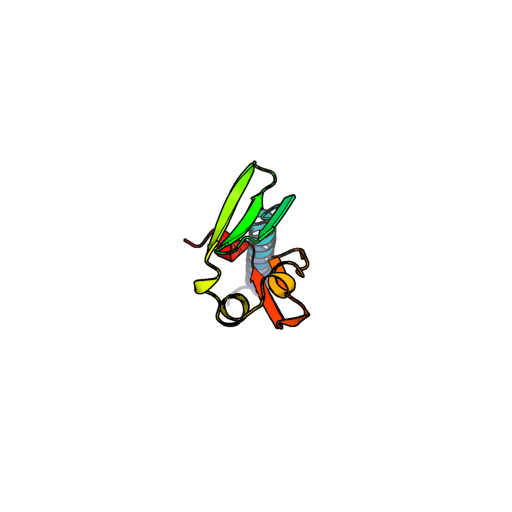 C . PHE A 1 92 ? -1.813 10.913 8.003 1.00 90.62 92 PHE A C 1
ATOM 765 O O . PHE A 1 92 ? -2.248 11.803 8.728 1.00 90.62 92 PHE A O 1
ATOM 772 N N . SER A 1 93 ? -0.512 10.777 7.741 1.00 83.06 93 SER A N 1
ATOM 773 C CA . SER A 1 93 ? 0.544 11.573 8.379 1.00 83.06 93 SER A CA 1
ATOM 774 C C . SER A 1 93 ? 0.914 12.874 7.644 1.00 83.06 93 SER A C 1
ATOM 776 O O . SER A 1 93 ? 1.974 13.426 7.930 1.00 83.06 93 SER A O 1
ATOM 778 N N . ASN A 1 94 ? 0.083 13.346 6.705 1.00 54.94 94 ASN A N 1
ATOM 779 C CA . ASN A 1 94 ? 0.293 14.584 5.935 1.00 54.94 94 ASN A CA 1
ATOM 780 C C . ASN A 1 94 ? -0.589 15.732 6.429 1.00 54.94 94 ASN A C 1
ATOM 782 O O . ASN A 1 94 ? -1.798 15.477 6.646 1.00 54.94 94 ASN A O 1
#

Sequence (94 aa):
MYNIQLFRIIVKIESQIYTENIKLMKIDVVKAWVDDEKVYIQTKQGQVRSLDIASFRLLKKATPAQRQMFEVGKYGLHWPELDEDLSFEGFFSN

Organism: NCBI:txid1297750